Protein 2QZQ (pdb70)

Sequence (149 aa):
GSLLPRLPSEPGTLLTLTIEKIGLKDAGQCIDPYITVSVKDLNGIDLNPVQDTPVATRKEDTYIHFSVDVEIQRHLEKLPKGAAIFFEFKHYKPKKRFTSTKCFAFEDEIKPGPIVIELYKKPTDFKRKKLNLLTKKPLYLHLNQTLHK

InterPro domains:
  IPR023421 Axin interactor, dorsalization-associated protein, N-terminal [PF08910] (8-110)
  IPR025939 Axin interactor dorsalization-associated protein, C-terminal [PF14186] (154-297)
  IPR025939 Axin interactor dorsalization-associated protein, C-terminal [PS51911] (154-301)
  IPR035892 C2 domain superfamily [G3DSA:2.60.40.150] (149-303)
  IPR036818 Axin interactor, dorsalization-associated protein, N-terminal domain superfamily [G3DSA:1.20.120.360] (1-117)
  IPR036818 Axin interactor, dorsalization-associated protein, N-terminal domain superfamily [SSF109779] (1-119)

Secondary structure (DSSP, 8-state):
--PPPPPPP----EEEEEEEEEE-TTGGG-EEEEEEEEEE-TTS-BSS--EEPPPP-EE-SSEEEEEEEEE-SS-GGGS-TT-EEEEEEEEEETTTTEEEEEEEE------SEEEEE--EESSP-TT--S--BS-SSS--EEEEEEEE-

Structure (mmCIF, N/CA/C/O backbone):
data_2QZQ
#
_entry.id   2QZQ
#
_cell.length_a   54.951
_cell.length_b   54.951
_cell.length_c   130.020
_cell.angle_alpha   90.000
_cell.angle_beta   90.000
_cell.angle_gamma   120.000
#
_symmetry.space_group_name_H-M   'P 32 2 1'
#
loop_
_entity.id
_entity.type
_entity.pdbx_description
1 polymer 'Axin interactor, dorsalization associated protein'
2 water water
#
loop_
_atom_site.group_PDB
_atom_site.id
_atom_site.type_symbol
_atom_site.label_atom_id
_atom_site.label_alt_id
_atom_site.label_comp_id
_atom_site.label_asym_id
_atom_site.label_entity_id
_atom_site.label_seq_id
_atom_site.pdbx_PDB_ins_code
_atom_site.Cartn_x
_atom_site.Cartn_y
_atom_site.Cartn_z
_atom_site.occupancy
_atom_site.B_iso_or_equiv
_atom_site.auth_seq_id
_atom_site.auth_comp_id
_atom_site.auth_asym_id
_atom_site.auth_atom_id
_atom_site.pdbx_PDB_model_num
ATOM 1 N N . GLY A 1 1 ? -15.733 47.298 13.296 1.00 28.40 19 GLY A N 1
ATOM 2 C CA . GLY A 1 1 ? -16.342 46.001 13.750 1.00 27.61 19 GLY A CA 1
ATOM 3 C C . GLY A 1 1 ? -17.772 46.195 14.253 1.00 28.26 19 GLY A C 1
ATOM 4 O O . GLY A 1 1 ? -18.200 47.328 14.546 1.00 27.76 19 GLY A O 1
ATOM 5 N N . SER A 1 2 ? -18.525 45.091 14.329 1.00 26.89 20 SER A N 1
ATOM 6 C CA . SER A 1 2 ? -19.901 45.107 14.797 1.00 25.81 20 SER A CA 1
ATOM 7 C C . SER A 1 2 ? -20.208 43.876 15.668 1.00 25.67 20 SER A C 1
ATOM 8 O O . SER A 1 2 ? -21.281 43.299 15.558 1.00 24.44 20 SER A O 1
ATOM 11 N N . LEU A 1 3 ? -19.251 43.502 16.516 1.00 25.53 21 LEU A N 1
ATOM 12 C CA . LEU A 1 3 ? -19.369 42.329 17.384 1.00 26.77 21 LEU A CA 1
ATOM 13 C C . LEU A 1 3 ? -20.276 42.707 18.537 1.00 27.46 21 LEU A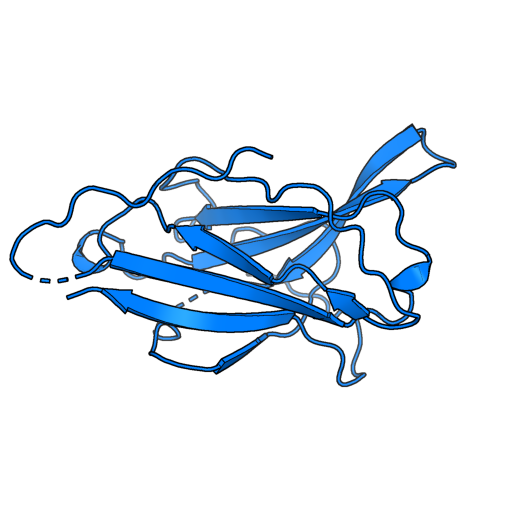 C 1
ATOM 14 O O . LEU A 1 3 ? -20.126 43.784 19.119 1.00 27.43 21 LEU A O 1
ATOM 19 N N . LEU A 1 4 ? -21.228 41.831 18.838 1.00 27.52 22 LEU A N 1
ATOM 20 C CA . LEU A 1 4 ? -22.278 42.149 19.787 1.00 27.06 22 LEU A CA 1
ATOM 21 C C . LEU A 1 4 ? -21.974 41.494 21.131 1.00 27.77 22 LEU A C 1
ATOM 22 O O . LEU A 1 4 ? -21.264 40.494 21.188 1.00 27.21 22 LEU A O 1
ATOM 27 N N . PRO A 1 5 ? -22.510 42.063 22.228 1.00 28.65 23 PRO A N 1
ATOM 28 C CA . PRO A 1 5 ? -22.243 41.469 23.536 1.00 28.90 23 PRO A CA 1
ATOM 29 C C . PRO A 1 5 ? -22.931 40.102 23.622 1.00 28.39 23 PRO A C 1
ATOM 30 O O . PRO A 1 5 ? -23.906 39.861 22.903 1.00 27.59 23 PRO A O 1
ATOM 34 N N . ARG A 1 6 ? -22.409 39.235 24.483 1.00 29.43 24 ARG A N 1
ATOM 35 C CA . ARG A 1 6 ? -23.077 37.984 24.864 1.00 29.99 24 ARG A CA 1
ATOM 36 C C . ARG A 1 6 ? -24.538 38.252 25.286 1.00 30.29 24 ARG A C 1
ATOM 37 O O . ARG A 1 6 ? -24.823 39.217 26.014 1.00 30.34 24 ARG A O 1
ATOM 45 N N . LEU A 1 7 ? -25.459 37.440 24.772 1.00 29.85 25 LEU A N 1
ATOM 46 C CA . LEU A 1 7 ? -26.864 37.502 25.183 1.00 30.33 25 LEU A CA 1
ATOM 47 C C . LEU A 1 7 ? -26.996 37.209 26.677 1.00 30.75 25 LEU A C 1
ATOM 48 O O . LEU A 1 7 ? -26.144 36.515 27.257 1.00 30.85 25 LEU A O 1
ATOM 53 N N . PRO A 1 8 ? -28.065 37.732 27.314 1.00 31.14 26 PRO A N 1
ATOM 54 C CA . PRO A 1 8 ? -28.249 37.347 28.719 1.00 31.32 26 PRO A CA 1
ATOM 55 C C . PRO A 1 8 ? -28.464 35.833 28.793 1.00 30.89 26 PRO A C 1
ATOM 56 O O . PRO A 1 8 ? -29.105 35.261 27.904 1.00 30.42 26 PRO A O 1
ATOM 60 N N . SER A 1 9 ? -27.931 35.198 29.825 1.00 31.47 27 SER A N 1
ATOM 61 C CA . SER A 1 9 ? -28.150 33.770 30.013 1.00 32.40 27 SER A CA 1
ATOM 62 C C . SER A 1 9 ? -29.615 33.466 30.361 1.00 31.78 27 SER A C 1
ATOM 63 O O . SER A 1 9 ? -30.300 34.276 30.988 1.00 31.45 27 SER A O 1
ATOM 66 N N . GLU A 1 10 ? -30.100 32.325 29.878 1.00 31.41 28 GLU A N 1
ATOM 67 C CA . GLU A 1 10 ? -31.446 31.853 30.170 1.00 30.50 28 GLU A CA 1
ATOM 68 C C . GLU A 1 10 ? -31.317 30.479 30.832 1.00 28.53 28 GLU A C 1
ATOM 69 O O . GLU A 1 10 ? -30.526 29.632 30.387 1.00 27.51 28 GLU A O 1
ATOM 75 N N . PRO A 1 11 ? -32.040 30.276 31.943 1.00 26.98 29 PRO A N 1
ATOM 76 C CA . PRO A 1 11 ? -31.932 28.974 32.610 1.00 25.83 29 PRO A CA 1
ATOM 77 C C . PRO A 1 11 ? -32.188 27.793 31.667 1.00 24.44 29 PRO A C 1
ATOM 78 O O . PRO A 1 11 ? -33.143 27.807 30.881 1.00 24.05 29 PRO A O 1
ATOM 82 N N . GLY A 1 12 ? -31.322 26.783 31.761 1.00 25.04 30 GLY A N 1
ATOM 83 C CA . GLY A 1 12 ? -31.456 25.541 30.987 1.00 25.53 30 GLY A CA 1
ATOM 84 C C . GLY A 1 12 ? -31.065 25.636 29.519 1.00 26.53 30 GLY A C 1
ATOM 85 O O . GLY A 1 12 ? -31.236 24.673 28.756 1.00 26.65 30 GLY A O 1
ATOM 94 N N . THR A 1 14 ? -28.130 27.289 26.416 1.00 25.78 32 THR A N 1
ATOM 95 C CA . THR A 1 14 ? -26.676 27.314 26.217 1.00 24.88 32 THR A CA 1
ATOM 96 C C . THR A 1 14 ? -26.293 28.417 25.228 1.00 23.88 32 THR A C 1
ATOM 97 O O . THR A 1 14 ? -26.952 28.587 24.215 1.00 23.45 32 THR A O 1
ATOM 101 N N . LEU A 1 15 ? -25.235 29.149 25.553 1.00 23.91 33 LEU A N 1
ATOM 102 C CA . LEU A 1 15 ? -24.706 30.199 24.671 1.00 23.94 33 LEU A CA 1
ATOM 103 C C . LEU A 1 15 ? -23.309 29.840 24.207 1.00 23.76 33 LEU A C 1
ATOM 104 O O . LEU A 1 15 ? -22.491 29.300 24.971 1.00 24.33 33 LEU A O 1
ATOM 109 N N . LEU A 1 16 ? -23.036 30.150 22.940 1.00 23.38 34 LEU A N 1
ATOM 110 C CA . LEU A 1 16 ? -21.776 29.773 22.340 1.00 22.07 34 LEU A CA 1
ATOM 111 C C . LEU A 1 16 ? -20.928 31.005 22.077 1.00 21.78 34 LEU A C 1
ATOM 112 O O . LEU A 1 16 ? -21.425 32.003 21.549 1.00 21.27 34 LEU A O 1
ATOM 117 N N . THR A 1 17 ? -19.677 30.926 22.525 1.00 21.62 35 THR A N 1
ATOM 118 C CA . THR A 1 17 ? -18.617 31.845 22.143 1.00 22.32 35 THR A CA 1
ATOM 119 C C . THR A 1 17 ? -17.656 31.144 21.200 1.00 21.87 35 THR A C 1
ATOM 120 O O . THR A 1 17 ? -17.168 30.044 21.492 1.00 22.20 35 THR A O 1
ATOM 124 N N . LEU A 1 18 ? -17.403 31.774 20.056 1.00 21.81 36 LEU A N 1
ATOM 125 C CA . LEU A 1 18 ? -16.360 31.280 19.157 1.00 21.25 36 LEU A CA 1
ATOM 126 C C . LEU A 1 18 ? -15.199 32.242 19.163 1.00 21.36 36 LEU A C 1
ATOM 127 O O . LEU A 1 18 ? -15.364 33.423 18.783 1.00 22.18 36 LEU A O 1
ATOM 132 N N . THR A 1 19 ? -14.042 31.766 19.623 1.00 20.74 37 THR A N 1
ATOM 133 C CA . THR A 1 19 ? -12.827 32.554 19.577 1.00 20.83 37 THR A CA 1
ATOM 134 C C . THR A 1 19 ? -12.213 32.330 18.213 1.00 19.46 37 THR A C 1
ATOM 135 O O . THR A 1 19 ? -11.897 31.210 17.851 1.00 18.22 37 THR A O 1
ATOM 139 N N . ILE A 1 20 ? -12.039 33.398 17.454 1.00 19.34 38 ILE A N 1
ATOM 140 C CA . ILE A 1 20 ? -11.357 33.276 16.177 1.00 18.41 38 ILE A CA 1
ATOM 141 C C . ILE A 1 20 ? -9.910 33.526 16.504 1.00 19.45 38 ILE A C 1
ATOM 142 O O . ILE A 1 20 ? -9.513 34.656 16.857 1.00 19.39 38 ILE A O 1
ATOM 147 N N . GLU A 1 21 ? -9.120 32.459 16.420 1.00 18.77 39 GLU A N 1
ATOM 148 C CA . GLU A 1 21 ? -7.719 32.533 16.794 1.00 19.60 39 GLU A CA 1
ATOM 149 C C . GLU A 1 21 ? -6.925 33.098 15.642 1.00 18.51 39 GLU A C 1
ATOM 150 O O . GLU A 1 21 ? -6.309 34.139 15.765 1.00 18.07 39 GLU A O 1
ATOM 156 N N . LYS A 1 22 ? -6.949 32.398 14.515 1.00 17.65 40 LYS A N 1
ATOM 157 C CA . LYS A 1 22 ? -6.165 32.815 13.366 1.00 16.26 40 LYS A CA 1
ATOM 158 C C . LYS A 1 22 ? -6.734 32.144 12.125 1.00 15.95 40 LYS A C 1
ATOM 159 O O . LYS A 1 22 ? -7.507 31.195 12.235 1.00 14.51 40 LYS A O 1
ATOM 165 N N . ILE A 1 23 ? -6.353 32.662 10.962 1.00 14.67 41 ILE A N 1
ATOM 166 C CA . ILE A 1 23 ? -6.702 32.037 9.705 1.00 13.87 41 ILE A CA 1
ATOM 167 C C . ILE A 1 23 ? -5.439 31.864 8.866 1.00 14.82 41 ILE A C 1
ATOM 168 O O . ILE A 1 23 ? -4.645 32.810 8.700 1.00 15.05 41 ILE A O 1
ATOM 173 N N . GLY A 1 24 ? -5.249 30.643 8.375 1.00 14.43 42 GLY A N 1
ATOM 174 C CA . GLY A 1 24 ? -4.178 30.313 7.446 1.00 15.02 42 GLY A CA 1
ATOM 175 C C . GLY A 1 24 ? -4.610 30.580 6.019 1.00 15.59 42 GLY A C 1
ATOM 176 O O . GLY A 1 24 ? -5.700 30.146 5.583 1.00 16.17 42 GLY A O 1
ATOM 177 N N . LEU A 1 25 ? -3.763 31.300 5.293 1.00 15.75 43 LEU A N 1
ATOM 178 C CA . LEU A 1 25 ? -3.992 31.593 3.880 1.00 15.48 43 LEU A CA 1
ATOM 179 C C . LEU A 1 25 ? -2.629 31.647 3.184 1.00 16.78 43 LEU A C 1
ATOM 180 O O . LEU A 1 25 ? -1.653 32.150 3.746 1.00 15.87 43 LEU A O 1
ATOM 185 N N . LYS A 1 26 ? -2.534 31.100 1.978 1.00 17.11 44 LYS A N 1
ATOM 186 C CA . LYS A 1 26 ? -1.241 31.060 1.293 1.00 20.00 44 LYS A CA 1
ATOM 187 C C . LYS A 1 26 ? -0.688 32.486 1.137 1.00 19.28 44 LYS A C 1
ATOM 188 O O . LYS A 1 26 ? 0.505 32.707 1.178 1.00 19.03 44 LYS A O 1
ATOM 194 N N . ASP A 1 27 ? -1.590 33.437 0.993 1.00 19.13 45 ASP A N 1
ATOM 195 C CA . ASP A 1 27 ? -1.232 34.832 0.722 1.00 18.66 45 ASP A CA 1
ATOM 196 C C . ASP A 1 27 ? -1.721 35.715 1.875 1.00 17.91 45 ASP A C 1
ATOM 197 O O . ASP A 1 27 ? -2.023 36.882 1.660 1.00 16.86 45 ASP A O 1
ATOM 202 N N . ALA A 1 28 ? -1.764 35.165 3.106 1.00 16.78 46 ALA A N 1
ATOM 203 C CA . ALA A 1 28 ? -2.304 35.901 4.273 1.00 16.50 46 ALA A CA 1
ATOM 204 C C . ALA A 1 28 ? -1.711 37.308 4.414 1.00 16.47 46 ALA A C 1
ATOM 205 O O . ALA A 1 28 ? -2.440 38.285 4.519 1.00 16.04 46 ALA A O 1
ATOM 207 N N . GLY A 1 29 ? -0.383 37.388 4.412 1.00 16.30 47 GLY A N 1
ATOM 208 C CA . GLY A 1 29 ? 0.337 38.652 4.627 1.00 17.01 47 GLY A CA 1
ATOM 209 C C . GLY A 1 29 ? 0.106 39.739 3.566 1.00 17.33 47 GLY A C 1
ATOM 210 O O . GLY A 1 29 ? 0.379 40.918 3.821 1.00 17.27 47 GLY A O 1
ATOM 211 N N . GLN A 1 30 ? -0.376 39.341 2.396 1.00 17.54 48 GLN A N 1
ATOM 212 C CA . GLN A 1 30 ? -0.729 40.273 1.313 1.00 18.20 48 GLN A CA 1
ATOM 213 C C . GLN A 1 30 ? -2.087 40.931 1.490 1.00 18.74 48 GLN A C 1
ATOM 214 O O . GLN A 1 30 ? -2.385 41.958 0.819 1.00 19.38 48 GLN A O 1
ATOM 220 N N . CYS A 1 31 ? -2.940 40.314 2.315 1.00 17.86 49 CYS A N 1
ATOM 221 C CA . CYS A 1 31 ? -4.316 40.738 2.453 1.00 18.19 49 CYS A CA 1
ATOM 222 C C . CYS A 1 31 ? -4.372 42.004 3.282 1.00 17.73 49 CYS A C 1
ATOM 223 O O . CYS A 1 31 ? -3.845 42.063 4.395 1.00 17.51 49 CYS A O 1
ATOM 226 N N . ILE A 1 32 ? -4.984 43.025 2.693 1.00 17.24 50 ILE A N 1
ATOM 227 C CA . ILE A 1 32 ? -5.060 44.361 3.280 1.00 16.76 50 ILE A CA 1
ATOM 228 C C . ILE A 1 32 ? -6.348 44.557 4.082 1.00 17.12 50 ILE A C 1
ATOM 229 O O . ILE A 1 32 ? -7.449 44.267 3.595 1.00 17.82 50 ILE A O 1
ATOM 234 N N . ASP A 1 33 ? -6.195 45.028 5.318 1.00 16.24 51 ASP A N 1
ATOM 235 C CA . ASP A 1 33 ? -7.321 45.326 6.221 1.00 16.97 51 ASP A CA 1
ATOM 236 C C . ASP A 1 33 ? -8.261 44.122 6.333 1.00 17.09 51 ASP A C 1
ATOM 237 O O . ASP A 1 33 ? -9.469 44.229 6.093 1.00 16.87 51 ASP A O 1
ATOM 242 N N . PRO A 1 34 ? -7.693 42.972 6.699 1.00 16.70 52 PRO A N 1
ATOM 243 C CA . PRO A 1 34 ? -8.514 41.748 6.732 1.00 16.86 52 PRO A CA 1
ATOM 244 C C . PRO A 1 34 ? -9.492 41.718 7.904 1.00 16.77 52 PRO A C 1
ATOM 245 O O . PRO A 1 34 ? -9.175 42.173 9.018 1.00 17.41 52 PRO A O 1
ATOM 249 N N . TYR A 1 35 ? -10.674 41.173 7.665 1.00 17.35 53 TYR A N 1
ATOM 250 C CA . TYR A 1 35 ? -11.611 40.925 8.763 1.00 16.47 53 TYR A CA 1
ATOM 251 C C . TYR A 1 35 ? -12.535 39.766 8.432 1.00 15.71 53 TYR A C 1
ATOM 252 O O . TYR A 1 35 ? -12.502 39.226 7.332 1.00 15.44 53 TYR A O 1
ATOM 261 N N . ILE A 1 36 ? -13.343 39.373 9.410 1.00 14.91 54 ILE A N 1
ATOM 262 C CA . ILE A 1 36 ? -14.268 38.246 9.214 1.00 14.65 54 ILE A CA 1
ATOM 263 C C . ILE A 1 36 ? -15.678 38.637 9.578 1.00 14.88 54 ILE A C 1
ATOM 264 O O . ILE A 1 36 ? -15.908 39.287 10.596 1.00 14.68 54 ILE A O 1
ATOM 269 N N . THR A 1 37 ? -16.619 38.216 8.728 1.00 14.87 55 THR A N 1
ATOM 270 C CA . THR A 1 37 ? -18.028 38.365 8.961 1.00 16.03 55 THR A CA 1
ATOM 271 C C . THR A 1 37 ? -18.548 37.008 9.388 1.00 16.55 55 THR A C 1
ATOM 272 O O . THR A 1 37 ? -18.359 35.997 8.678 1.00 16.20 55 THR A O 1
ATOM 276 N N . VAL A 1 38 ? -19.182 37.014 10.550 1.00 16.35 56 VAL A N 1
ATOM 277 C CA . VAL A 1 38 ? -19.781 35.815 11.136 1.00 16.61 56 VAL A CA 1
ATOM 278 C C . VAL A 1 38 ? -21.300 35.970 11.086 1.00 17.19 56 VAL A C 1
ATOM 279 O O . VAL A 1 38 ? -21.874 36.940 11.613 1.00 17.44 56 VAL A O 1
ATOM 283 N N . SER A 1 39 ? -21.940 35.007 10.426 1.00 18.41 57 SER A N 1
ATOM 284 C CA . SER A 1 39 ? -23.368 34.975 10.310 1.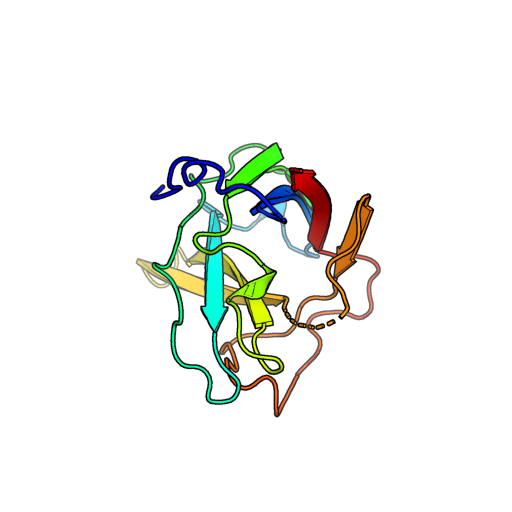00 18.65 57 SER A CA 1
ATOM 285 C C . SER A 1 39 ? -23.874 33.560 10.672 1.00 19.99 57 SER A C 1
ATOM 286 O O . SER A 1 39 ? -23.108 32.596 10.651 1.00 18.84 57 SER A O 1
ATOM 289 N N . VAL A 1 40 ? -25.159 33.480 11.025 1.00 19.29 58 VAL A N 1
ATOM 290 C CA . VAL A 1 40 ? -25.827 32.204 11.275 1.00 20.45 58 VAL A CA 1
ATOM 291 C C . VAL A 1 40 ? -26.984 32.125 10.283 1.00 20.92 58 VAL A C 1
ATOM 292 O O . VAL A 1 40 ? -27.886 32.987 10.301 1.00 21.18 58 VAL A O 1
ATOM 296 N N . LYS A 1 41 ? -26.935 31.121 9.409 1.00 20.84 59 LYS A N 1
ATOM 297 C CA . LYS A 1 41 ? -27.882 30.991 8.295 1.00 22.84 59 LYS A CA 1
ATOM 298 C C . LYS A 1 41 ? -28.723 29.744 8.465 1.00 23.62 59 LYS A C 1
ATOM 299 O O . LYS A 1 41 ? -28.210 28.735 8.936 1.00 23.61 59 LYS A O 1
ATOM 305 N N . ASP A 1 42 ? -29.998 29.799 8.073 1.00 24.91 60 ASP A N 1
ATOM 306 C CA . ASP A 1 42 ? -30.821 28.571 8.045 1.00 25.98 60 ASP A CA 1
ATOM 307 C C . ASP A 1 42 ? -30.455 27.680 6.857 1.00 25.81 60 ASP A C 1
ATOM 308 O O . ASP A 1 42 ? -29.558 28.008 6.065 1.00 24.98 60 ASP A O 1
ATOM 313 N N . LEU A 1 43 ? -31.144 26.551 6.736 1.00 26.60 61 LEU A N 1
ATOM 314 C CA . LEU A 1 43 ? -30.955 25.654 5.584 1.00 27.79 61 LEU A CA 1
ATOM 315 C C . LEU A 1 43 ? -30.995 26.342 4.240 1.00 27.71 61 LEU A C 1
ATOM 316 O O . LEU A 1 43 ? -30.339 25.904 3.295 1.00 27.95 61 LEU A O 1
ATOM 321 N N . ASN A 1 44 ? -31.823 27.372 4.140 1.00 27.42 62 ASN A N 1
ATOM 322 C CA . ASN A 1 44 ? -32.016 28.041 2.862 1.00 28.15 62 ASN A CA 1
ATOM 323 C C . ASN A 1 44 ? -31.116 29.252 2.675 1.00 27.47 62 ASN A C 1
ATOM 324 O O . ASN A 1 44 ? -31.297 30.001 1.725 1.00 27.86 62 ASN A O 1
ATOM 329 N N . GLY A 1 45 ? -30.146 29.431 3.576 1.00 27.14 63 GLY A N 1
ATOM 330 C CA . GLY A 1 45 ? -29.158 30.503 3.459 1.00 26.65 63 GLY A CA 1
ATOM 331 C C . GLY A 1 45 ? -29.661 31.857 3.941 1.00 27.15 63 GLY A C 1
ATOM 332 O O . GLY A 1 45 ? -29.099 32.892 3.586 1.00 26.80 63 GLY A O 1
ATOM 333 N N . ILE A 1 46 ? -30.704 31.838 4.767 1.00 26.77 64 ILE A N 1
ATOM 334 C CA . ILE A 1 46 ? -31.304 33.052 5.333 1.00 26.96 64 ILE A CA 1
ATOM 335 C C . ILE A 1 46 ? -30.789 33.298 6.734 1.00 26.24 64 ILE A C 1
ATOM 336 O O . ILE A 1 46 ? -30.761 32.380 7.556 1.00 26.48 64 ILE A O 1
ATOM 341 N N . ASP A 1 47 ? -30.389 34.545 7.000 1.00 25.80 65 ASP A N 1
ATOM 342 C CA . ASP A 1 47 ? -29.962 34.981 8.330 1.00 25.54 65 ASP A CA 1
ATOM 343 C C . ASP A 1 47 ? -30.968 34.736 9.449 1.00 26.26 65 ASP A C 1
ATOM 344 O O . ASP A 1 47 ? -32.118 35.174 9.378 1.00 26.19 65 ASP A O 1
ATOM 349 N N . LEU A 1 48 ? -30.512 34.011 10.466 1.00 25.97 66 LEU A N 1
ATOM 350 C CA . LEU A 1 48 ? -31.308 33.699 11.644 1.00 26.41 66 LEU A CA 1
ATOM 351 C C . LEU A 1 48 ? -30.985 34.697 12.753 1.00 26.26 66 LEU A C 1
ATOM 352 O O . LEU A 1 48 ? -31.740 34.836 13.715 1.00 26.34 66 LEU A O 1
ATOM 357 N N . ASN A 1 49 ? -29.845 35.373 12.595 1.00 25.86 67 ASN A N 1
ATOM 358 C CA . ASN A 1 49 ? -29.257 36.273 13.579 1.00 26.23 67 ASN A CA 1
ATOM 359 C C . ASN A 1 49 ? -28.716 37.515 12.858 1.00 26.53 67 ASN A C 1
ATOM 360 O O . ASN A 1 49 ? -28.511 37.477 11.624 1.00 26.62 67 ASN A O 1
ATOM 365 N N . PRO A 1 50 ? -28.447 38.604 13.621 1.00 26.82 68 PRO A N 1
ATOM 366 C CA . PRO A 1 50 ? -27.693 39.735 13.060 1.00 26.85 68 PRO A CA 1
ATOM 367 C C . PRO A 1 50 ? -26.274 39.313 12.705 1.00 26.45 68 PRO A C 1
ATOM 368 O O . PRO A 1 50 ? -25.640 38.554 13.452 1.00 26.33 68 PRO A O 1
ATOM 372 N N . VAL A 1 51 ? -25.810 39.819 11.570 1.00 25.65 69 VAL A N 1
ATOM 373 C CA . VAL A 1 51 ? -24.486 39.550 11.034 1.00 25.69 69 VAL A CA 1
ATOM 374 C C . VAL A 1 51 ? -23.521 40.359 11.880 1.00 25.40 69 VAL A C 1
ATOM 375 O O . VAL A 1 51 ? -23.867 41.468 12.299 1.00 26.69 69 VAL A O 1
ATOM 379 N N . GLN A 1 52 ? -22.345 39.808 12.171 1.00 23.76 70 GLN A N 1
ATOM 380 C CA . GLN A 1 52 ? -21.334 40.488 12.966 1.00 23.38 70 GLN A CA 1
ATOM 381 C C . GLN A 1 52 ? -19.962 40.515 12.281 1.00 23.58 70 GLN A C 1
ATOM 382 O O . GLN A 1 52 ? -19.476 39.474 11.827 1.00 23.39 70 GLN A O 1
ATOM 388 N N . ASP A 1 53 ? -19.337 41.697 12.230 1.00 23.12 71 ASP A N 1
ATOM 389 C CA . ASP A 1 53 ? -17.989 41.843 11.658 1.00 22.43 71 ASP A CA 1
ATOM 390 C C . ASP A 1 53 ? -16.941 41.939 12.740 1.00 21.96 71 ASP A C 1
ATOM 391 O O . ASP A 1 53 ? -17.080 42.745 13.671 1.00 23.34 71 ASP A O 1
ATOM 396 N N . THR A 1 54 ? -15.867 41.165 12.635 1.00 21.03 72 THR A N 1
ATOM 397 C CA . THR A 1 54 ? -14.744 41.416 13.527 1.00 20.00 72 THR A CA 1
ATOM 398 C C . THR A 1 54 ? -14.173 42.800 13.182 1.00 21.35 72 THR A C 1
ATOM 399 O O . THR A 1 54 ? -14.401 43.320 12.065 1.00 19.93 72 THR A O 1
ATOM 403 N N . PRO A 1 55 ? -13.467 43.413 14.147 1.00 21.70 73 PRO A N 1
ATOM 404 C CA . PRO A 1 55 ? -12.585 44.513 13.764 1.00 21.82 73 PRO A CA 1
ATOM 405 C C . PRO A 1 55 ? -11.540 43.989 12.794 1.00 22.11 73 PRO A C 1
ATOM 406 O O . PRO A 1 55 ? -11.315 42.764 12.702 1.00 22.02 73 PRO A O 1
ATOM 410 N N . VAL A 1 56 ? -10.886 44.914 12.094 1.00 21.11 74 VAL A N 1
ATOM 411 C CA . VAL A 1 56 ? -9.746 44.583 11.242 1.00 20.02 74 VAL A CA 1
ATOM 412 C C . VAL A 1 56 ? -8.577 44.014 12.051 1.00 20.13 74 VAL A C 1
ATOM 413 O O . VAL A 1 56 ? -8.213 44.523 13.119 1.00 19.11 74 VAL A O 1
ATOM 417 N N . ALA A 1 57 ? -8.002 42.935 11.542 1.00 19.50 75 ALA A N 1
ATOM 418 C CA . ALA A 1 57 ? -6.881 42.288 12.185 1.00 20.98 75 ALA A CA 1
ATOM 419 C C . ALA A 1 57 ? -5.584 42.917 11.669 1.00 22.20 75 ALA A C 1
ATOM 420 O O . ALA A 1 57 ? -5.431 43.145 10.458 1.00 22.80 75 ALA A O 1
ATOM 422 N N . THR A 1 58 ? -4.645 43.151 12.579 1.00 23.02 76 THR A N 1
ATOM 423 C CA . THR A 1 58 ? -3.392 43.837 12.236 1.00 24.46 76 THR A CA 1
ATOM 424 C C . THR A 1 58 ? -2.195 42.919 12.382 1.00 24.74 76 THR A C 1
ATOM 425 O O . THR A 1 58 ? -1.119 43.192 11.842 1.00 24.85 76 THR A O 1
ATOM 429 N N . ARG A 1 59 ? -2.372 41.813 13.100 1.00 24.94 77 ARG A N 1
ATOM 430 C CA . ARG A 1 59 ? -1.271 40.901 13.339 1.00 25.78 77 ARG A CA 1
ATOM 431 C C . ARG A 1 59 ? -1.149 39.915 12.175 1.00 25.63 77 ARG A C 1
ATOM 432 O O . ARG A 1 59 ? -1.796 38.864 12.172 1.00 25.58 77 ARG A O 1
ATOM 440 N N . LYS A 1 60 ? -0.320 40.273 11.191 1.00 25.23 78 LYS A N 1
ATOM 441 C CA . LYS A 1 60 ? -0.193 39.514 9.936 1.00 24.85 78 LYS A CA 1
ATOM 442 C C . LYS A 1 60 ? 1.175 38.855 9.863 1.00 24.84 78 LYS A C 1
ATOM 443 O O . LYS A 1 60 ? 2.180 39.425 10.304 1.00 24.83 78 LYS A O 1
ATOM 449 N N . GLU A 1 61 ? 1.198 37.636 9.344 1.00 23.81 79 GLU A N 1
ATOM 450 C CA . GLU A 1 61 ? 2.412 36.884 9.077 1.00 24.02 79 GLU A CA 1
ATOM 451 C C . GLU A 1 61 ? 2.266 36.491 7.610 1.00 23.12 79 GLU A C 1
ATOM 452 O O . GLU A 1 61 ? 1.242 36.806 6.988 1.00 23.52 79 GLU A O 1
ATOM 458 N N . ASP A 1 62 ? 3.265 35.814 7.065 1.00 22.07 80 ASP A N 1
ATOM 459 C CA . ASP A 1 62 ? 3.240 35.372 5.682 1.00 21.66 80 ASP A CA 1
ATOM 460 C C . ASP A 1 62 ? 1.989 34.526 5.373 1.00 20.52 80 ASP A C 1
ATOM 461 O O . ASP A 1 62 ? 1.287 34.771 4.381 1.00 18.42 80 ASP A O 1
ATOM 466 N N . THR A 1 63 ? 1.712 33.533 6.221 1.00 18.87 81 THR A N 1
ATOM 467 C CA . THR A 1 63 ? 0.620 32.593 5.926 1.00 19.40 81 THR A CA 1
ATOM 468 C C . THR A 1 63 ? -0.487 32.549 6.997 1.00 19.04 81 THR A C 1
ATOM 469 O O . THR A 1 63 ? -1.423 31.759 6.883 1.00 18.40 81 THR A O 1
ATOM 473 N N . TYR A 1 64 ? -0.406 33.423 8.001 1.00 18.33 82 TYR A N 1
ATOM 474 C CA . TYR A 1 64 ? -1.469 33.553 8.995 1.00 18.92 82 TYR A CA 1
ATOM 475 C C . TYR A 1 64 ? -1.814 34.994 9.314 1.00 18.75 82 TYR A C 1
ATOM 476 O O . TYR A 1 64 ? -0.958 35.868 9.323 1.00 19.36 82 TYR A O 1
ATOM 485 N N . ILE A 1 65 ? -3.094 35.223 9.569 1.00 18.97 83 ILE A N 1
ATOM 486 C CA . ILE A 1 65 ? -3.556 36.456 10.160 1.00 18.73 83 ILE A CA 1
ATOM 487 C C . ILE A 1 65 ? -4.133 36.057 11.499 1.00 19.05 83 ILE A C 1
ATOM 488 O O . ILE A 1 65 ? -5.027 35.210 11.570 1.00 16.54 83 ILE A O 1
ATOM 493 N N . HIS A 1 66 ? -3.593 36.660 12.558 1.00 19.40 84 HIS A N 1
ATOM 494 C CA . HIS A 1 66 ? -4.057 36.419 13.926 1.00 19.88 84 HIS A CA 1
ATOM 495 C C . HIS A 1 66 ? -5.143 37.423 14.308 1.00 20.65 84 HIS A C 1
ATOM 496 O O . HIS A 1 66 ? -4.994 38.626 14.079 1.00 20.78 84 HIS A O 1
ATOM 503 N N . PHE A 1 67 ? -6.248 36.902 14.849 1.00 20.18 85 PHE A N 1
ATOM 504 C CA . PHE A 1 67 ? -7.409 37.675 15.242 1.00 20.72 85 PHE A CA 1
ATOM 505 C C . PHE A 1 67 ? -7.524 37.750 16.759 1.00 22.05 85 PHE A C 1
ATOM 506 O O . PHE A 1 67 ? -7.635 38.860 17.322 1.00 21.56 85 PHE A O 1
ATOM 514 N N . SER A 1 68 ? -7.494 36.569 17.403 1.00 22.25 86 SER A N 1
ATOM 515 C CA . SER A 1 68 ? -7.660 36.433 18.857 1.00 23.09 86 SER A CA 1
ATOM 516 C C . SER A 1 68 ? -8.818 37.281 19.355 1.00 23.16 86 SER A C 1
ATOM 517 O O . SER A 1 68 ? -8.636 38.163 20.192 1.00 23.97 86 SER A O 1
ATOM 520 N N . VAL A 1 69 ? -10.006 37.018 18.823 1.00 23.18 87 VAL A N 1
ATOM 521 C CA . VAL A 1 69 ? -11.198 37.752 19.189 1.00 22.98 87 VAL A CA 1
ATOM 522 C C . VAL A 1 69 ? -12.373 36.801 19.408 1.00 23.09 87 VAL A C 1
ATOM 523 O O . VAL A 1 69 ? -12.534 35.822 18.669 1.00 22.01 87 VAL A O 1
ATOM 527 N N . ASP A 1 70 ? -13.185 37.087 20.431 1.00 23.21 88 ASP A N 1
ATOM 528 C CA . ASP A 1 70 ? -14.384 36.291 20.721 1.00 23.78 88 ASP A CA 1
ATOM 529 C C . ASP A 1 70 ? -15.588 36.818 19.966 1.00 23.48 88 ASP A C 1
ATOM 530 O O . ASP A 1 70 ? -15.842 38.026 19.937 1.00 24.23 88 ASP A O 1
ATOM 535 N N . VAL A 1 71 ? -16.324 35.915 19.339 1.00 22.21 89 VAL A N 1
ATOM 536 C CA . VAL A 1 71 ? -17.583 36.263 18.715 1.00 22.17 89 VAL A CA 1
ATOM 537 C C . VAL A 1 71 ? -18.711 35.552 19.475 1.00 22.53 89 VAL A C 1
ATOM 538 O O . VAL A 1 71 ? -18.683 34.332 19.631 1.00 21.66 89 VAL A O 1
ATOM 542 N N . GLU A 1 72 ? -19.704 36.329 19.908 1.00 22.23 90 GLU A N 1
ATOM 543 C CA . GLU A 1 72 ? -20.851 35.814 20.653 1.00 22.49 90 GLU A CA 1
ATOM 544 C C . GLU A 1 72 ? -21.997 35.489 19.722 1.00 22.16 90 GLU A C 1
ATOM 545 O O . GLU A 1 72 ? -22.552 36.372 19.056 1.00 22.01 90 GLU A O 1
ATOM 551 N N . ILE A 1 73 ? -22.353 34.207 19.665 1.00 21.37 91 ILE A N 1
ATOM 552 C CA . ILE A 1 73 ? -23.447 33.758 18.797 1.00 21.36 91 ILE A CA 1
ATOM 553 C C . ILE A 1 73 ? -24.789 34.199 19.391 1.00 22.29 91 ILE A C 1
ATOM 554 O O . ILE A 1 73 ? -25.105 33.880 20.544 1.00 22.24 91 ILE A O 1
ATOM 559 N N . GLN A 1 74 ? -25.558 34.933 18.590 1.00 22.51 92 GLN A N 1
ATOM 560 C CA . GLN A 1 74 ? -26.704 35.704 19.057 1.00 23.13 92 GLN A CA 1
ATOM 561 C C . GLN A 1 74 ? -28.004 34.911 19.105 1.00 23.11 92 GLN A C 1
ATOM 562 O O . GLN A 1 74 ? -29.069 35.400 18.740 1.00 23.45 92 GLN A O 1
ATOM 568 N N . ARG A 1 75 ? -27.908 33.670 19.560 1.00 23.75 93 ARG A N 1
ATOM 569 C CA . ARG A 1 75 ? -29.099 32.904 19.907 1.00 24.29 93 ARG A CA 1
ATOM 570 C C . ARG A 1 75 ? -28.693 31.736 20.787 1.00 23.87 93 ARG A C 1
ATOM 571 O O . ARG A 1 75 ? -27.681 31.075 20.535 1.00 22.90 93 ARG A O 1
ATOM 579 N N . HIS A 1 76 ? -29.489 31.483 21.819 1.00 22.91 94 HIS A N 1
ATOM 580 C CA . HIS A 1 76 ? -29.315 30.259 22.620 1.00 23.64 94 HIS A CA 1
ATOM 581 C C . HIS A 1 76 ? -29.378 29.035 21.714 1.00 22.74 94 HIS A C 1
ATOM 582 O O . HIS A 1 76 ? -30.257 28.917 20.862 1.00 23.78 94 HIS A O 1
ATOM 589 N N . LEU A 1 77 ? -28.409 28.141 21.870 1.00 24.09 95 LEU A N 1
ATOM 590 C CA . LEU A 1 77 ? -28.236 27.004 20.943 1.00 23.93 95 LEU A CA 1
ATOM 591 C C . LEU A 1 77 ? -29.487 26.155 20.741 1.00 24.15 95 LEU A C 1
ATOM 592 O O . LEU A 1 77 ? -29.788 25.772 19.621 1.00 23.85 95 LEU A O 1
ATOM 597 N N . GLU A 1 78 ? -30.231 25.892 21.822 1.00 24.64 96 GLU A N 1
ATOM 598 C CA . GLU A 1 78 ? -31.430 25.040 21.769 1.00 24.80 96 GLU A CA 1
ATOM 599 C C . GLU A 1 78 ? -32.564 25.635 20.931 1.00 25.27 96 GLU A C 1
ATOM 600 O O . GLU A 1 78 ? -33.514 24.928 20.548 1.00 24.59 96 GLU A O 1
ATOM 606 N N . LYS A 1 79 ? -32.442 26.925 20.606 1.00 25.70 97 LYS A N 1
ATOM 607 C CA . LYS A 1 79 ? -33.448 27.639 19.809 1.00 26.67 97 LYS A CA 1
ATOM 608 C C . LYS A 1 79 ? -33.113 27.748 18.323 1.00 26.29 97 LYS A C 1
ATOM 609 O O . LYS A 1 79 ? -33.945 28.216 17.508 1.00 26.74 97 LYS A O 1
ATOM 615 N N . LEU A 1 80 ? -31.902 27.320 17.965 1.00 26.21 98 LEU A N 1
ATOM 616 C CA . LEU A 1 80 ? -31.492 27.233 16.567 1.00 25.94 98 LEU A CA 1
ATOM 617 C C . LEU A 1 80 ? -32.114 26.011 15.884 1.00 27.02 98 LEU A C 1
ATOM 618 O O . LEU A 1 80 ? -32.181 24.919 16.490 1.00 27.18 98 LEU A O 1
ATOM 623 N N . PRO A 1 81 ? -32.591 26.188 14.638 1.00 27.26 99 PRO A N 1
ATOM 624 C CA . PRO A 1 81 ? -33.188 25.076 13.888 1.00 28.21 99 PRO A CA 1
ATOM 625 C C . PRO A 1 81 ? -32.119 24.078 13.440 1.00 29.26 99 PRO A C 1
ATOM 626 O O . PRO A 1 81 ? -30.951 24.457 13.286 1.00 28.98 99 PRO A O 1
ATOM 630 N N . LYS A 1 82 ? -32.503 22.807 13.258 1.00 29.85 100 LYS A N 1
ATOM 631 C CA . LYS A 1 82 ? -31.523 21.741 13.002 1.00 30.96 100 LYS A CA 1
ATOM 632 C C . LYS A 1 82 ? -30.590 21.926 11.781 1.00 30.57 100 LYS A C 1
ATOM 633 O O . LYS A 1 82 ? -29.420 21.492 11.811 1.00 31.99 100 LYS A O 1
ATOM 636 N N . GLY A 1 83 ? -31.072 22.564 10.724 1.00 29.20 101 GLY A N 1
ATOM 637 C CA . GLY A 1 83 ? -30.204 22.778 9.557 1.00 27.77 101 GLY A CA 1
ATOM 638 C C . GLY A 1 83 ? -29.426 24.093 9.543 1.00 27.22 101 GLY A C 1
ATOM 639 O O . GLY A 1 83 ? -28.920 24.497 8.494 1.00 27.41 101 GLY A O 1
ATOM 640 N N . ALA A 1 84 ? -29.327 24.774 10.684 1.00 25.36 102 ALA A N 1
ATOM 641 C CA . ALA A 1 84 ? -28.562 26.028 10.723 1.00 23.70 102 ALA A CA 1
ATOM 642 C C . ALA A 1 84 ? -27.062 25.777 10.574 1.00 23.11 102 ALA A C 1
ATOM 643 O O . ALA A 1 84 ? -26.552 24.678 10.857 1.00 22.24 102 ALA A O 1
ATOM 645 N N . ALA A 1 85 ? -26.357 26.789 10.079 1.00 21.20 103 ALA A N 1
ATOM 646 C CA . ALA A 1 85 ? -24.900 26.740 10.036 1.00 20.29 103 ALA A CA 1
ATOM 647 C C . ALA A 1 85 ? -24.351 28.123 10.369 1.00 19.58 103 ALA A C 1
ATOM 648 O O . ALA A 1 85 ? -24.986 29.147 10.084 1.00 18.67 103 ALA A O 1
ATOM 650 N N . ILE A 1 86 ? -23.182 28.135 10.984 1.00 18.39 104 ILE A N 1
ATOM 651 C CA . ILE A 1 86 ? -22.454 29.366 11.262 1.00 17.90 104 ILE A CA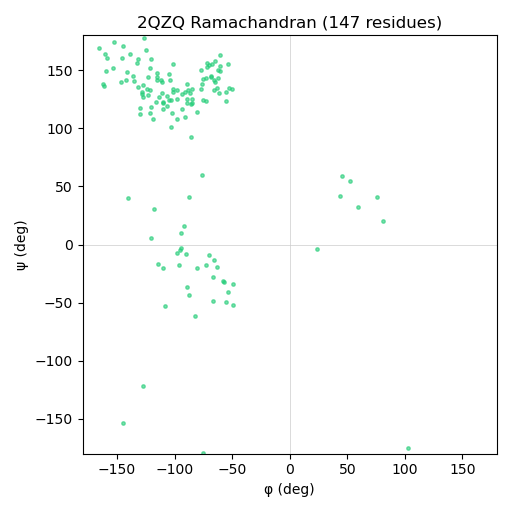 1
ATOM 652 C C . ILE A 1 86 ? -21.393 29.546 10.151 1.00 17.32 104 ILE A C 1
ATOM 653 O O . ILE A 1 86 ? -20.556 28.654 9.926 1.00 16.58 104 ILE A O 1
ATOM 658 N N . PHE A 1 87 ? -21.424 30.706 9.499 1.00 17.15 105 PHE A N 1
ATOM 659 C CA . PHE A 1 87 ? -20.480 31.054 8.429 1.00 16.62 105 PHE A CA 1
ATOM 660 C C . PHE A 1 87 ? -19.440 32.048 8.901 1.00 16.43 105 PHE A C 1
ATOM 661 O O . PHE A 1 87 ? -19.727 32.894 9.736 1.00 16.38 105 PHE A O 1
ATOM 669 N N . PHE A 1 88 ? -18.226 31.927 8.356 1.00 15.20 106 PHE A N 1
ATOM 670 C CA . PHE A 1 88 ? -17.119 32.810 8.631 1.00 14.97 106 PHE A CA 1
ATOM 671 C C . PHE A 1 88 ? -16.617 33.185 7.253 1.00 15.35 106 PHE A C 1
ATOM 672 O O . PHE A 1 88 ? -16.169 32.305 6.518 1.00 14.57 106 PHE A O 1
ATOM 680 N N . GLU A 1 89 ? -16.794 34.452 6.892 1.00 15.01 107 GLU A N 1
ATOM 681 C CA . GLU A 1 89 ? -16.364 34.962 5.574 1.00 15.51 107 GLU A CA 1
ATOM 682 C C . GLU A 1 89 ? -15.187 35.882 5.799 1.00 15.23 107 GLU A C 1
ATOM 683 O O . GLU A 1 89 ? -15.316 36.847 6.528 1.00 15.81 107 GLU A O 1
ATOM 689 N N . PHE A 1 90 ? -14.062 35.566 5.165 1.00 15.08 108 PHE A N 1
ATOM 690 C CA . PHE A 1 90 ? -12.859 36.358 5.274 1.00 15.52 108 PHE A CA 1
ATOM 691 C C . PHE A 1 90 ? -12.896 37.422 4.185 1.00 15.55 108 PHE A C 1
ATOM 692 O O . PHE A 1 90 ? -13.022 37.111 2.999 1.00 14.94 108 PHE A O 1
ATOM 700 N N . LYS A 1 91 ? -12.830 38.681 4.626 1.00 15.84 109 LYS A N 1
ATOM 701 C CA . LYS A 1 91 ? -12.936 39.829 3.730 1.00 15.78 109 LYS A CA 1
ATOM 702 C C . LYS A 1 91 ? -11.698 40.701 3.834 1.00 16.10 109 LYS A C 1
ATOM 703 O O . LYS A 1 91 ? -11.047 40.757 4.879 1.00 16.51 109 LYS A O 1
ATOM 709 N N . HIS A 1 92 ? -11.382 41.400 2.741 1.00 16.16 110 HIS A N 1
ATOM 710 C CA . HIS A 1 92 ? -10.171 42.196 2.673 1.00 15.41 110 HIS A CA 1
ATOM 711 C C . HIS A 1 92 ? -10.337 43.255 1.575 1.00 15.70 110 HIS A C 1
ATOM 712 O O . HIS A 1 92 ? -11.209 43.136 0.680 1.00 15.17 110 HIS A O 1
ATOM 719 N N . TYR A 1 93 ? -9.501 44.282 1.674 1.00 15.32 111 TYR A N 1
ATOM 720 C CA . TYR A 1 93 ? -9.557 45.419 0.748 1.00 16.79 111 TYR A CA 1
ATOM 721 C C . TYR A 1 93 ? -8.676 45.130 -0.452 1.00 16.06 111 TYR A C 1
ATOM 722 O O . TYR A 1 93 ? -7.491 44.870 -0.281 1.00 16.33 111 TYR A O 1
ATOM 731 N N . LYS A 1 94 ? -9.239 45.216 -1.660 1.00 16.77 112 LYS A N 1
ATOM 732 C CA . LYS A 1 94 ? -8.461 44.973 -2.893 1.00 17.84 112 LYS A CA 1
ATOM 733 C C . LYS A 1 94 ? -8.020 46.318 -3.479 1.00 17.38 112 LYS A C 1
ATOM 734 O O . LYS A 1 94 ? -8.858 47.084 -3.995 1.00 17.35 112 LYS A O 1
ATOM 740 N N . PRO A 1 95 ? -6.716 46.635 -3.374 1.00 17.56 113 PRO A N 1
ATOM 741 C CA . PRO A 1 95 ? -6.302 48.006 -3.724 1.00 17.13 113 PRO A CA 1
ATOM 742 C C . PRO A 1 95 ? -6.456 48.386 -5.194 1.00 17.74 113 PRO A C 1
ATOM 743 O O . PRO A 1 95 ? -6.593 49.585 -5.503 1.00 18.34 113 PRO A O 1
ATOM 747 N N . LYS A 1 96 ? -6.377 47.404 -6.099 1.00 18.69 114 LYS A N 1
ATOM 748 C CA . LYS A 1 96 ? -6.620 47.668 -7.529 1.00 19.25 114 LYS A CA 1
ATOM 749 C C . LYS A 1 96 ? -8.106 47.916 -7.855 1.00 20.20 114 LYS A C 1
ATOM 750 O O . LYS A 1 96 ? -8.424 48.439 -8.924 1.00 20.45 114 LYS A O 1
ATOM 756 N N . LYS A 1 97 ? -9.004 47.522 -6.954 1.00 20.25 115 LYS A N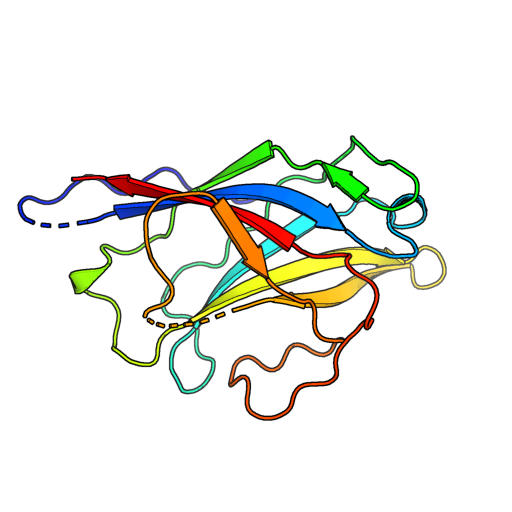 1
ATOM 757 C CA . LYS A 1 97 ? -10.448 47.567 -7.196 1.00 20.78 115 LYS A CA 1
ATOM 758 C C . LYS A 1 97 ? -11.088 48.635 -6.338 1.00 20.03 115 LYS A C 1
ATOM 759 O O . LYS A 1 97 ? -12.172 49.116 -6.643 1.00 20.55 115 LYS A O 1
ATOM 765 N N . ARG A 1 98 ? -10.399 49.019 -5.278 1.00 19.52 116 ARG A N 1
ATOM 766 C CA . ARG A 1 98 ? -10.890 50.003 -4.329 1.00 20.13 116 ARG A CA 1
ATOM 767 C C . ARG A 1 98 ? -12.212 49.597 -3.65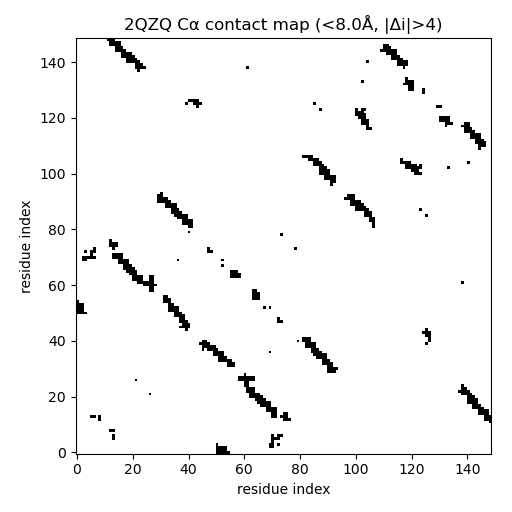5 1.00 20.98 116 ARG A C 1
ATOM 768 O O . ARG A 1 98 ? -13.055 50.445 -3.326 1.00 20.42 116 ARG A O 1
ATOM 776 N N . PHE A 1 99 ? -12.401 48.289 -3.451 1.00 21.19 117 PHE A N 1
ATOM 777 C CA . PHE A 1 99 ? -13.500 47.841 -2.608 1.00 21.68 117 PHE A CA 1
ATOM 778 C C . PHE A 1 99 ? -13.110 46.600 -1.813 1.00 21.71 117 PHE A C 1
ATOM 779 O O . PHE A 1 99 ? -12.085 45.993 -2.067 1.00 19.15 117 PHE A O 1
ATOM 787 N N . THR A 1 100 ? -13.985 46.236 -0.881 1.00 22.06 118 THR A N 1
ATOM 788 C CA . THR A 1 100 ? -13.846 45.028 -0.063 1.00 22.91 118 THR A CA 1
ATOM 789 C C . THR A 1 100 ? -14.409 43.803 -0.772 1.00 23.01 118 THR A C 1
ATOM 790 O O . THR A 1 100 ? -15.506 43.845 -1.332 1.00 24.18 118 THR A O 1
ATOM 794 N N . SER A 1 101 ? -13.642 42.716 -0.744 1.00 21.63 119 SER A N 1
ATOM 795 C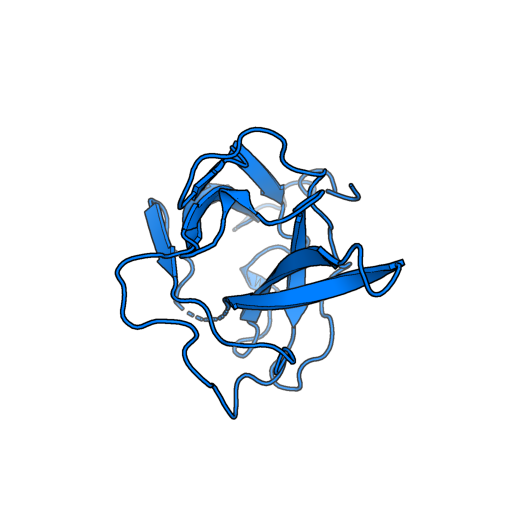 CA . SER A 1 101 ? -13.976 41.497 -1.461 1.00 21.24 119 SER A CA 1
ATOM 796 C C . SER A 1 101 ? -14.025 40.387 -0.403 1.00 20.11 119 SER A C 1
ATOM 797 O O . SER A 1 101 ? -13.283 40.423 0.570 1.00 18.12 119 SER A O 1
ATOM 800 N N . THR A 1 102 ? -14.944 39.451 -0.586 1.00 19.63 120 THR A N 1
ATOM 801 C CA . THR A 1 102 ? -14.939 38.202 0.162 1.00 19.35 120 THR A CA 1
ATOM 802 C C . THR A 1 102 ? -13.993 37.272 -0.587 1.00 18.24 120 THR A C 1
ATOM 803 O O . THR A 1 102 ? -14.174 37.027 -1.767 1.00 19.20 120 THR A O 1
ATOM 807 N N . LYS A 1 103 ? -12.957 36.797 0.088 1.00 16.08 121 LYS A N 1
ATOM 808 C CA . LYS A 1 103 ? -11.970 35.923 -0.523 1.00 15.90 121 LYS A CA 1
ATOM 809 C C . LYS A 1 103 ? -12.419 34.478 -0.423 1.00 15.79 121 LYS A C 1
ATOM 810 O O . LYS A 1 103 ? -12.293 33.685 -1.361 1.00 15.95 121 LYS A O 1
ATOM 816 N N . CYS A 1 104 ? -12.928 34.122 0.747 1.00 15.38 122 CYS A N 1
ATOM 817 C CA . CYS A 1 104 ? -13.217 32.713 1.022 1.00 14.67 122 CYS A CA 1
ATOM 818 C C . CYS A 1 104 ? -14.099 32.638 2.246 1.00 14.17 122 CYS A C 1
ATOM 819 O O . CYS A 1 104 ? -14.318 33.641 2.929 1.00 14.42 122 CYS A O 1
ATOM 822 N N . PHE A 1 105 ? -14.635 31.449 2.505 1.00 14.24 123 PHE A N 1
ATOM 823 C CA . PHE A 1 105 ? -15.496 31.247 3.653 1.00 14.03 123 PHE A CA 1
ATOM 824 C C . PHE A 1 105 ? -15.327 29.848 4.267 1.00 14.52 123 PHE A C 1
ATOM 825 O O . PHE A 1 105 ? -14.810 28.902 3.644 1.00 14.80 123 PHE A O 1
ATOM 833 N N . ALA A 1 106 ? -15.764 29.745 5.510 1.00 15.00 124 ALA A N 1
ATOM 834 C CA . ALA A 1 106 ? -15.791 28.477 6.235 1.00 14.70 124 ALA A CA 1
ATOM 835 C C . ALA A 1 106 ? -17.166 28.438 6.847 1.00 14.93 124 ALA A C 1
ATOM 836 O O . ALA A 1 106 ? -17.782 29.479 7.086 1.00 13.73 124 ALA A O 1
ATOM 838 N N . PHE A 1 107 ? -17.654 27.240 7.144 1.00 15.31 125 PHE A N 1
ATOM 839 C CA . PHE A 1 107 ? -18.888 27.163 7.879 1.00 16.42 125 PHE A CA 1
ATOM 840 C C . PHE A 1 107 ? -18.837 25.980 8.809 1.00 18.04 125 PHE A C 1
ATOM 841 O O . PHE A 1 107 ? -17.994 25.089 8.653 1.00 16.66 125 PHE A O 1
ATOM 857 N N . GLU A 1 109 ? -21.764 23.270 10.703 1.00 23.22 127 GLU A N 1
ATOM 858 C CA . GLU A 1 109 ? -23.113 22.785 10.987 1.00 22.47 127 GLU A CA 1
ATOM 859 C C . GLU A 1 109 ? -23.356 22.661 12.496 1.00 21.08 127 GLU A C 1
ATOM 860 O O . GLU A 1 109 ? -22.419 22.659 13.291 1.00 19.69 127 GLU A O 1
ATOM 874 N N . ASP A 1 111 ? -24.197 20.156 14.393 1.00 22.70 129 ASP A N 1
ATOM 875 C CA . ASP A 1 111 ? -23.623 18.953 15.011 1.00 23.39 129 ASP A CA 1
ATOM 876 C C . ASP A 1 111 ? -22.098 19.042 15.196 1.00 22.86 129 ASP A C 1
ATOM 877 O O . ASP A 1 111 ? -21.472 18.147 15.788 1.00 22.06 129 ASP A O 1
ATOM 882 N N . GLU A 1 112 ? -21.504 20.146 14.710 1.00 21.26 130 GLU A N 1
ATOM 883 C CA . GLU A 1 112 ? -20.084 20.437 14.912 1.00 21.06 130 GLU A CA 1
ATOM 884 C C . GLU A 1 112 ? -19.790 21.334 16.115 1.00 21.29 130 GLU A C 1
ATOM 885 O O . GLU A 1 112 ? -18.620 21.611 16.427 1.00 19.91 130 GLU A O 1
ATOM 891 N N . ILE A 1 113 ? -20.849 21.783 16.783 1.00 21.54 131 ILE A N 1
ATOM 892 C CA . ILE A 1 113 ? -20.698 22.613 17.975 1.00 22.84 131 ILE A CA 1
ATOM 893 C C . ILE A 1 113 ? -20.394 21.698 19.155 1.00 23.96 131 ILE A C 1
ATOM 894 O O . ILE A 1 113 ? -21.238 20.874 19.528 1.00 24.70 131 ILE A O 1
ATOM 899 N N . LYS A 1 114 ? -19.179 21.838 19.682 1.00 24.62 132 LYS A N 1
ATOM 900 C CA . LYS A 1 114 ? -18.604 21.034 20.758 1.00 25.61 132 LYS A CA 1
ATOM 901 C C . LYS A 1 114 ? -17.456 21.864 21.364 1.00 25.68 132 LYS A C 1
ATOM 902 O O . LYS A 1 114 ? -16.818 22.649 20.654 1.00 25.86 132 LYS A O 1
ATOM 908 N N . PRO A 1 115 ? -17.180 21.708 22.676 1.00 25.59 133 PRO A N 1
ATOM 909 C CA . PRO A 1 115 ? -16.123 22.492 23.323 1.00 24.97 133 PRO A CA 1
ATOM 910 C C . PRO A 1 115 ? -14.724 22.265 22.736 1.00 24.96 133 PRO A C 1
ATOM 911 O O . PRO A 1 115 ? -14.436 21.181 22.222 1.00 25.51 133 PRO A O 1
ATOM 915 N N . GLY A 1 116 ? -13.874 23.289 22.783 1.00 24.06 134 GLY A N 1
ATOM 916 C CA . GLY A 1 116 ? -12.473 23.108 22.438 1.00 23.62 134 GLY A CA 1
ATOM 917 C C . GLY A 1 116 ? -12.068 23.602 21.060 1.00 22.62 134 GLY A C 1
ATOM 918 O O . GLY A 1 116 ? -12.876 24.219 20.356 1.00 22.90 134 GLY A O 1
ATOM 919 N N . PRO A 1 117 ? -10.801 23.351 20.689 1.00 22.39 135 PRO A N 1
ATOM 920 C CA . PRO A 1 117 ? -10.253 23.734 19.387 1.00 21.42 135 PRO A CA 1
ATOM 921 C C . PRO A 1 117 ? -10.901 22.992 18.221 1.00 20.62 135 PRO A C 1
ATOM 922 O O . PRO A 1 117 ? -11.239 21.811 18.319 1.00 19.35 135 PRO A O 1
ATOM 926 N N . ILE A 1 118 ? -11.093 23.717 17.127 1.00 19.65 136 ILE A N 1
ATOM 927 C CA . ILE A 1 118 ? -11.515 23.125 15.855 1.00 19.08 136 ILE A CA 1
ATOM 928 C C . ILE A 1 118 ? -10.784 23.856 14.716 1.00 18.24 136 ILE A C 1
ATOM 929 O O . ILE A 1 118 ? -10.570 25.074 14.795 1.00 17.29 136 ILE A O 1
ATOM 934 N N . VAL A 1 119 ? -10.372 23.110 13.687 1.00 17.63 137 VAL A N 1
ATOM 935 C CA . VAL A 1 119 ? -9.893 23.738 12.459 1.00 17.72 137 VAL A CA 1
ATOM 936 C C . VAL A 1 119 ? -10.910 23.460 11.340 1.00 16.92 137 VAL A C 1
ATOM 937 O O . VAL A 1 119 ? -11.518 22.372 11.266 1.00 17.08 137 VAL A O 1
ATOM 941 N N . ILE A 1 120 ? -11.151 24.466 10.515 1.00 15.59 138 ILE A N 1
ATOM 942 C CA . ILE A 1 120 ? -12.142 24.347 9.475 1.00 15.81 138 ILE A CA 1
ATOM 943 C C . ILE A 1 120 ? -11.495 24.844 8.175 1.00 15.24 138 ILE A C 1
ATOM 944 O O . ILE A 1 120 ? -10.825 25.890 8.154 1.00 14.20 138 ILE A O 1
ATOM 949 N N . GLU A 1 121 ? -11.718 24.073 7.109 1.00 14.37 139 GLU A N 1
ATOM 950 C CA . GLU A 1 121 ? -11.196 24.388 5.771 1.00 14.79 139 GLU A CA 1
ATOM 951 C C . GLU A 1 121 ? -11.914 25.571 5.106 1.00 14.69 139 GLU A C 1
ATOM 952 O O . GLU A 1 121 ? -13.090 25.882 5.413 1.00 14.60 139 GLU A O 1
ATOM 958 N N . LEU A 1 122 ? -11.214 26.209 4.170 1.00 14.18 140 LEU A N 1
ATOM 959 C CA . LEU A 1 122 ? -11.759 27.370 3.468 1.00 15.23 140 LEU A CA 1
ATOM 960 C C . LEU A 1 122 ? -12.197 27.010 2.051 1.00 14.73 140 LEU A C 1
ATOM 961 O O . LEU A 1 122 ? -11.501 26.272 1.346 1.00 15.57 140 LEU A O 1
ATOM 966 N N . TYR A 1 123 ? -13.309 27.606 1.651 1.00 15.00 141 TYR A N 1
ATOM 967 C CA . TYR A 1 123 ? -13.851 27.447 0.317 1.00 15.38 141 TYR A CA 1
ATOM 968 C C . TYR A 1 123 ? -13.811 28.776 -0.399 1.00 16.22 141 TYR A C 1
ATOM 969 O O . TYR A 1 123 ? -13.947 29.809 0.231 1.00 15.87 141 TYR A O 1
ATOM 978 N N . LYS A 1 124 ? -13.615 28.736 -1.713 1.00 17.72 142 LYS A N 1
ATOM 979 C CA . LYS A 1 124 ? -13.471 29.943 -2.529 1.00 17.71 142 LYS A CA 1
ATOM 980 C C . LYS A 1 124 ? -14.788 30.718 -2.595 1.00 17.73 142 LYS A C 1
ATOM 981 O O . LYS A 1 124 ? -15.886 30.114 -2.607 1.00 18.19 142 LYS A O 1
ATOM 987 N N . LYS A 1 125 ? -14.683 32.045 -2.618 1.00 18.06 143 LYS A N 1
ATOM 988 C CA . LYS A 1 125 ? -15.790 32.924 -2.973 1.00 18.65 143 LYS A CA 1
ATOM 989 C C . LYS A 1 125 ? -16.353 32.502 -4.345 1.00 18.68 143 LYS A C 1
ATOM 990 O O . LYS A 1 125 ? -15.628 31.868 -5.128 1.00 17.48 143 LYS A O 1
ATOM 996 N N . PRO A 1 126 ? -17.640 32.817 -4.626 1.00 19.33 144 PRO A N 1
ATOM 997 C CA . PRO A 1 126 ? -18.604 33.509 -3.749 1.00 19.85 144 PRO A CA 1
ATOM 998 C C . PRO A 1 126 ? -19.156 32.579 -2.672 1.00 19.54 144 PRO A C 1
ATOM 999 O O . PRO A 1 126 ? -19.252 31.364 -2.871 1.00 20.13 144 PRO A O 1
ATOM 1003 N N . THR A 1 127 ? -19.506 33.146 -1.532 1.00 19.86 145 THR A N 1
ATOM 1004 C CA . THR A 1 127 ? -20.048 32.339 -0.441 1.00 19.18 145 THR A CA 1
ATOM 1005 C C . THR A 1 127 ? -21.335 31.667 -0.902 1.00 19.80 145 THR A C 1
ATOM 1006 O O . THR A 1 127 ? -22.214 32.327 -1.476 1.00 19.56 145 THR A O 1
ATOM 1010 N N . ASP A 1 128 ? -21.439 30.357 -0.673 1.00 19.50 146 ASP A N 1
ATOM 1011 C CA . ASP A 1 128 ? -22.711 29.680 -0.867 1.00 19.40 146 ASP A CA 1
ATOM 1012 C C . ASP A 1 128 ? -23.280 29.454 0.508 1.00 19.47 146 ASP A C 1
ATOM 1013 O O . ASP A 1 128 ? -22.846 28.533 1.223 1.00 18.20 146 ASP A O 1
ATOM 1018 N N . PHE A 1 129 ? -24.238 30.311 0.882 1.00 19.17 147 PHE A N 1
ATOM 1019 C CA . PHE A 1 129 ? -24.894 30.238 2.168 1.00 19.87 147 PHE A CA 1
ATOM 1020 C C . PHE A 1 129 ? -25.822 29.042 2.340 1.00 19.86 147 PHE A C 1
ATOM 1021 O O . PHE A 1 129 ? -26.259 28.756 3.445 1.00 21.05 147 PHE A O 1
ATOM 1029 N N . LYS A 1 130 ? -26.067 28.312 1.255 1.00 20.42 148 LYS A N 1
ATOM 1030 C CA . LYS A 1 130 ? -26.739 27.012 1.350 1.00 20.35 148 LYS A CA 1
ATOM 1031 C C . LYS A 1 130 ? -25.732 25.850 1.405 1.00 20.82 148 LYS A C 1
ATOM 1032 O O . LYS A 1 130 ? -26.134 24.701 1.626 1.00 19.61 148 LYS A O 1
ATOM 1038 N N . ARG A 1 131 ? -24.433 26.173 1.262 1.00 19.82 149 ARG A N 1
ATOM 1039 C CA . ARG A 1 131 ? -23.314 25.194 1.232 1.00 21.12 149 ARG A CA 1
ATOM 1040 C C . ARG A 1 131 ? -23.570 23.925 0.384 1.00 21.67 149 ARG A C 1
ATOM 1041 O O . ARG A 1 131 ? -23.224 22.808 0.751 1.00 21.98 149 ARG A O 1
ATOM 1049 N N . LYS A 1 132 ? -24.178 24.148 -0.770 1.00 22.06 150 LYS A N 1
ATOM 1050 C CA . LYS A 1 132 ? -24.542 23.083 -1.709 1.00 23.09 150 LYS A CA 1
ATOM 1051 C C . LYS A 1 132 ? -23.418 22.778 -2.697 1.00 21.95 150 LYS A C 1
ATOM 1052 O O . LYS A 1 132 ? -23.239 21.631 -3.100 1.00 22.19 150 LYS A O 1
ATOM 1058 N N . LYS A 1 133 ? -22.701 23.813 -3.118 1.00 20.64 151 LYS A N 1
ATOM 1059 C CA . LYS A 1 133 ? -21.611 23.660 -4.075 1.00 21.00 151 LYS A CA 1
ATOM 1060 C C . LYS A 1 133 ? -20.369 24.354 -3.545 1.00 19.43 151 LYS A C 1
ATOM 1061 O O . LYS A 1 133 ? -20.383 25.557 -3.353 1.00 19.75 151 LYS A O 1
ATOM 1067 N N . LEU A 1 134 ? -19.313 23.576 -3.315 1.00 18.60 152 LEU A N 1
ATOM 1068 C CA . LEU A 1 134 ? -18.087 24.041 -2.633 1.00 17.74 152 LEU A CA 1
ATOM 1069 C C . LEU A 1 134 ? -16.816 23.816 -3.458 1.00 17.26 152 LEU A C 1
ATOM 1070 O O . LEU A 1 134 ? -16.586 22.724 -3.985 1.00 18.49 152 LEU A O 1
ATOM 1075 N N . ASN A 1 135 ? -15.966 24.844 -3.522 1.00 17.20 153 ASN A N 1
ATOM 1076 C CA . ASN A 1 135 ? -14.697 24.776 -4.234 1.00 16.82 153 ASN A CA 1
ATOM 1077 C C . ASN A 1 135 ? -13.614 25.066 -3.213 1.00 15.84 153 ASN A C 1
ATOM 1078 O O . ASN A 1 135 ? -13.585 26.149 -2.654 1.00 15.48 153 ASN A O 1
ATOM 1083 N N . LEU A 1 136 ? -12.792 24.065 -2.927 1.00 15.40 154 LEU A N 1
ATOM 1084 C CA . LEU A 1 136 ? -11.760 24.181 -1.874 1.00 14.81 154 LEU A CA 1
ATOM 1085 C C . LEU A 1 136 ? -10.730 25.208 -2.278 1.00 14.92 154 LEU A C 1
ATOM 1086 O O . LEU A 1 136 ? -10.235 25.193 -3.410 1.00 14.13 154 LEU A O 1
ATOM 1091 N N . LEU A 1 137 ? -10.382 26.105 -1.351 1.00 14.97 155 LEU A N 1
ATOM 1092 C CA . LEU A 1 137 ? -9.386 27.124 -1.648 1.00 15.35 155 LEU A CA 1
ATOM 1093 C C . LEU A 1 137 ? -7.975 26.538 -1.873 1.00 15.93 155 LEU A C 1
ATOM 1094 O O . LEU A 1 137 ? -7.286 26.888 -2.830 1.00 15.38 155 LEU A O 1
ATOM 1099 N N . THR A 1 138 ? -7.542 25.661 -0.961 1.00 16.77 156 THR A N 1
ATOM 1100 C CA . THR A 1 138 ? -6.227 25.071 -1.017 1.00 16.78 156 THR A CA 1
ATOM 1101 C C . THR A 1 138 ? -6.246 23.715 -0.322 1.00 17.06 156 THR A C 1
ATOM 1102 O O . THR A 1 138 ? -7.072 23.470 0.564 1.00 16.39 156 THR A O 1
ATOM 1106 N N . LYS A 1 139 ? -5.363 22.825 -0.768 1.00 17.35 157 LYS A N 1
ATOM 1107 C CA . LYS A 1 139 ? -5.149 21.543 -0.101 1.00 18.78 157 LYS A CA 1
ATOM 1108 C C . LYS A 1 139 ? -4.057 21.671 0.953 1.00 18.65 157 LYS A C 1
ATOM 1109 O O . LYS A 1 139 ? -3.849 20.742 1.741 1.00 18.52 157 LYS A O 1
ATOM 1115 N N . LYS A 1 140 ? -3.378 22.824 0.976 1.00 19.02 158 LYS A N 1
ATOM 1116 C CA . LYS A 1 140 ? -2.395 23.097 2.033 1.00 19.60 158 LYS A CA 1
ATOM 1117 C C . LYS A 1 140 ? -3.059 23.132 3.427 1.00 18.64 158 LYS A C 1
ATOM 1118 O O . LYS A 1 140 ? -4.246 23.476 3.570 1.00 17.57 158 LYS A O 1
ATOM 1124 N N . PRO A 1 141 ? -2.297 22.756 4.469 1.00 18.67 159 PRO A N 1
ATOM 1125 C CA . PRO A 1 141 ? -2.859 22.728 5.814 1.00 18.50 159 PRO A CA 1
ATOM 1126 C C . PRO A 1 141 ? -2.974 24.151 6.382 1.00 18.40 159 PRO A C 1
ATOM 1127 O O . PRO A 1 141 ? -2.373 24.480 7.414 1.00 18.53 159 PRO A O 1
ATOM 1131 N N . LEU A 1 142 ? -3.742 24.987 5.691 1.00 17.08 160 LEU A N 1
ATOM 1132 C CA . LEU A 1 142 ? -3.999 26.360 6.089 1.00 16.51 160 LEU A CA 1
ATOM 1133 C C . LEU A 1 142 ? -5.494 26.490 6.318 1.00 16.11 160 LEU A C 1
ATOM 1134 O O . LEU A 1 142 ? -6.298 26.449 5.359 1.00 16.78 160 LEU A O 1
ATOM 1139 N N . TYR A 1 143 ? -5.854 26.609 7.589 1.00 15.49 161 TYR A N 1
ATOM 1140 C CA . TYR A 1 143 ? -7.238 26.508 8.063 1.00 14.95 161 TYR A CA 1
ATOM 1141 C C . TYR A 1 143 ? -7.658 27.733 8.848 1.00 14.56 161 TYR A C 1
ATOM 1142 O O . TYR A 1 143 ? -6.828 28.539 9.271 1.00 15.22 161 TYR A O 1
ATOM 1151 N N . LEU A 1 144 ? -8.949 2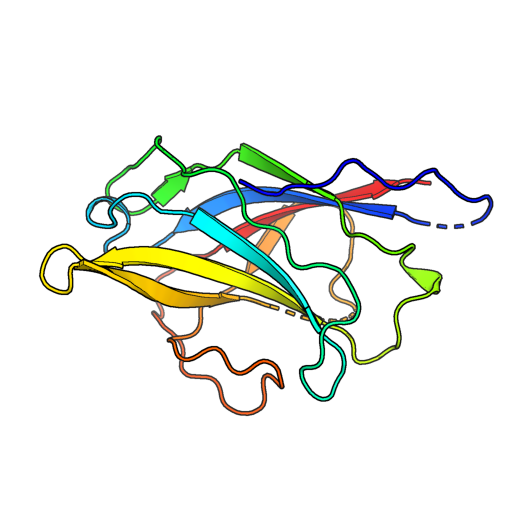7.845 9.093 1.00 14.28 162 LEU A N 1
ATOM 1152 C CA . LEU A 1 144 ? -9.459 28.737 10.133 1.00 14.65 162 LEU A CA 1
ATOM 1153 C C . LEU A 1 144 ? -9.407 27.989 11.474 1.00 15.46 162 LEU A C 1
ATOM 1154 O O . LEU A 1 144 ? -9.969 26.900 11.601 1.00 15.45 162 LEU A O 1
ATOM 1159 N N . HIS A 1 145 ? -8.739 28.588 12.463 1.00 14.44 163 HIS A N 1
ATOM 1160 C CA . HIS A 1 145 ? -8.574 27.969 13.793 1.00 15.51 163 HIS A CA 1
ATOM 1161 C C . HIS A 1 145 ? -9.469 28.691 14.759 1.00 15.32 163 HIS A C 1
ATOM 1162 O O . HIS A 1 145 ? -9.333 29.916 14.935 1.00 15.42 163 HIS A O 1
ATOM 1169 N N . LEU A 1 146 ? -10.407 27.942 15.352 1.00 15.47 164 LEU A N 1
ATOM 1170 C CA . LEU A 1 146 ? -11.343 28.459 16.349 1.00 15.35 164 LEU A CA 1
ATOM 1171 C C . LEU A 1 146 ? -11.224 27.720 17.682 1.00 16.99 164 LEU A C 1
ATOM 1172 O O . LEU A 1 146 ? -10.707 26.588 17.740 1.00 15.72 164 LEU A O 1
ATOM 1177 N N . ASN A 1 147 ? -11.700 28.376 18.736 1.00 18.27 165 ASN A N 1
ATOM 1178 C CA . ASN A 1 147 ? -11.960 27.700 20.028 1.00 20.70 165 ASN A CA 1
ATOM 1179 C C . ASN A 1 147 ? -13.409 27.926 20.393 1.00 21.33 165 ASN A C 1
ATOM 1180 O O . ASN A 1 147 ? -13.888 29.069 20.359 1.00 21.45 165 ASN A O 1
ATOM 1185 N N . GLN A 1 148 ? -14.123 26.835 20.708 1.00 21.73 166 GLN A N 1
ATOM 1186 C CA . GLN A 1 148 ? -15.534 26.913 21.100 1.00 22.40 166 GLN A CA 1
ATOM 1187 C C . GLN A 1 148 ? -15.672 26.798 22.620 1.00 23.96 166 GLN A C 1
ATOM 1188 O O . GLN A 1 148 ? -15.042 25.939 23.244 1.00 23.37 166 GLN A O 1
ATOM 1194 N N . THR A 1 149 ? -16.473 27.687 23.195 1.00 25.11 167 THR A N 1
ATOM 1195 C CA . THR A 1 149 ? -16.808 27.637 24.615 1.00 26.31 167 THR A CA 1
ATOM 1196 C C . THR A 1 149 ? -18.312 27.670 24.723 1.00 27.08 167 THR A C 1
ATOM 1197 O O . THR A 1 149 ? -18.980 28.575 24.190 1.00 26.25 167 THR A O 1
ATOM 1201 N N . LEU A 1 150 ? -18.839 26.688 25.453 1.00 27.97 168 LEU A N 1
ATOM 1202 C CA . LEU A 1 150 ? -20.263 26.581 25.673 1.00 28.94 168 LEU A CA 1
ATOM 1203 C C . LEU A 1 150 ? -20.577 27.026 27.102 1.00 29.54 168 LEU A C 1
ATOM 1204 O O . LEU A 1 150 ? -19.972 26.543 28.067 1.00 30.78 168 LEU A O 1
ATOM 1209 N N . HIS A 1 151 ? -21.467 28.003 27.209 1.00 29.43 169 HIS A N 1
ATOM 1210 C CA . HIS A 1 151 ? -21.792 28.634 28.480 1.00 30.24 169 HIS A CA 1
ATOM 1211 C C . HIS A 1 151 ? -23.113 28.122 29.022 1.00 30.73 169 HIS A C 1
ATOM 1212 O O . HIS A 1 151 ? -24.178 28.320 28.414 1.00 29.56 169 HIS A O 1
ATOM 1219 N N . LYS A 1 152 ? -22.973 27.417 30.146 1.00 32.52 170 LYS A N 1
ATOM 1220 C CA . LYS A 1 152 ? -24.039 26.847 30.990 1.00 34.77 170 LYS A CA 1
ATOM 1221 C C . LYS A 1 152 ? -24.912 25.815 30.305 1.00 35.57 170 LYS A C 1
ATOM 1222 O O . LYS A 1 152 ? -24.448 24.681 30.029 1.00 36.38 170 LYS A O 1
#

Organism: Danio rerio (NCBI:txid7955)

Solvent-accessible surface area: 8042 Å² total

Radius of gyration: 15.02 Å; Cα contacts (8 Å, |Δi|>4): 361; chains: 1; bounding box: 37×31×40 Å

GO terms:
  GO:0043508 negative regulation of JUN kinase activity (P, IDA)
  GO:0009953 dorsal/ventral pattern formation (P, IDA)
  GO:2000016 negative regulation of determination of dorsal identity (P, IDA)
  GO:0046329 negative regulation of JNK cascade (P, IDA)
  GO:0048264 determination of ventral identity (P, IDA)
  GO:0009953 dorsal/ventral pattern formation (P, IMP)
  GO:2000016 negative regulation of determination of dorsal identity (P, IMP)
  GO:0046329 negative regulation of JNK cascade (P, IMP)
  GO:0048264 determination of ventral identity (P, IMP)
  GO:0016020 membrane (C, IDA)
  GO:0035091 phosphatidylinositol binding (F, IDA)

B-factor: mean 22.74, std 6.13, range [11.53, 52.61]

Foldseek 3Di:
DFADDADDDDPPKWKKKFFFKFFAQAQQVFAQKKKKKFKAALQLHGPDDIGIQGGFDQTDRGMTGRRDIHIDPDGPVPDDQRMKMKIWMWGADVVVRGIDGAWMWMHVPQDFFKDWTFTFGDDDDSNPPDTHGPDPPPTTGIIGMDMDD

Nearest PDB structures 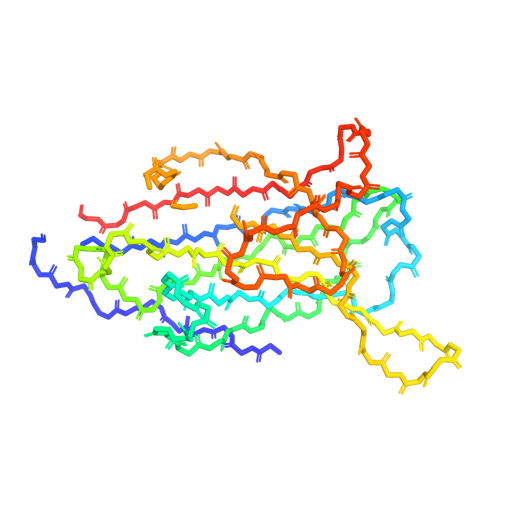(foldseek):
  2qzq-assembly1_A  TM=1.004E+00  e=3.612E-30  Danio rerio
  2qz5-assembly1_A  TM=9.989E-01  e=8.207E-27  Mus musculus
  7bi6-assembly1_A  TM=7.622E-01  e=3.251E-06  Mus musculus
  8a9i-assembly1_A  TM=7.679E-01  e=1.045E-05  Mus musculus
  5vlr-assembly3_A  TM=7.037E-01  e=1.305E-05  Homo sapiens

CATH classification: 2.60.40.150